Protein AF-A0AAQ4EIN7-F1 (afdb_monomer_lite)

Sequence (139 aa):
MKVLRHRVSSEITMMYRNNDTTRHLARQDVENHCKVQQFIEQDIGVTEGVPNTVQYWQKRKSELFAMIRQLVKPTVFLTLSASEVHWSALLKLLEKLRVKPSELGVDEDEGSWQYAATLVNNDPATCYIHFEHMVRKSI

pLDDT: mean 70.06, std 11.46, range [43.44, 91.62]

Secondary structure (DSSP, 8-state):
-HHHHHHHHHH--EEE---TTTTT--HHHHH-HHHHHHHHHTT-EEESSSTTSHHHHHHHHHHHHHHHHHHS-----------GGG-HHHHHHHHHHHS-TT-----SSSSHHHHHHHHHHH-HHHHHHHHHHHHHH--

Organism: Amblyomma americanum (NCBI:txid6943)

InterPro domains:
  IPR025476 Helitron helicase-like domain [PF14214] (28-136)

Foldseek 3Di:
DVVLVVLCVPPWDKDFDDDPVCVPDDPVLVVDPVNQVVCVVVVGIDTCSHPPDPNVVVVVVVVVVVVVVVVPDPPPPDPPPPCQLVCPVLQVVLCPVVDPPPPPDDDDDDPSNVVSVVSCVVCVPSVVVVVVVVVVVVD

Structure (mmCIF, N/CA/C/O backbone):
data_AF-A0AAQ4EIN7-F1
#
_entry.id   AF-A0AAQ4EIN7-F1
#
loop_
_atom_site.group_PDB
_atom_site.id
_atom_site.type_symbol
_atom_site.label_atom_id
_atom_site.label_alt_id
_atom_site.label_comp_id
_atom_site.label_asym_id
_atom_site.label_entity_id
_atom_site.label_seq_id
_atom_site.pdbx_PDB_ins_code
_atom_site.Cartn_x
_atom_site.Cartn_y
_atom_site.Cartn_z
_atom_site.occupancy
_atom_site.B_iso_or_equiv
_atom_site.auth_seq_id
_atom_site.auth_comp_id
_atom_site.auth_asym_id
_atom_site.auth_atom_id
_atom_site.pdbx_PDB_model_num
ATOM 1 N N . MET A 1 1 ? 17.562 -22.487 -15.509 1.00 55.28 1 MET A N 1
ATOM 2 C CA . MET A 1 1 ? 17.800 -21.273 -16.333 1.00 55.28 1 MET A CA 1
ATOM 3 C C . MET A 1 1 ? 17.139 -21.260 -17.722 1.00 55.28 1 MET A C 1
ATOM 5 O O . MET A 1 1 ? 17.137 -20.203 -18.338 1.00 55.28 1 MET A O 1
ATOM 9 N N . LYS A 1 2 ? 16.558 -22.358 -18.244 1.00 59.62 2 LYS A N 1
ATOM 10 C CA . LYS A 1 2 ? 15.920 -22.348 -19.583 1.00 59.62 2 LYS A CA 1
ATOM 11 C C . LYS A 1 2 ? 14.708 -21.404 -19.671 1.00 59.62 2 LYS A C 1
ATOM 13 O O . LYS A 1 2 ? 14.590 -20.661 -20.634 1.00 59.62 2 LYS A O 1
ATOM 18 N N . VAL A 1 3 ? 13.885 -21.356 -18.621 1.00 66.12 3 VAL A N 1
ATOM 19 C CA . VAL A 1 3 ? 12.694 -20.483 -18.536 1.00 66.12 3 VAL A CA 1
ATOM 20 C C . VAL A 1 3 ? 13.057 -18.994 -18.566 1.00 66.12 3 VAL A C 1
ATOM 22 O O . VAL A 1 3 ? 12.400 -18.208 -19.236 1.00 66.12 3 VAL A O 1
ATOM 25 N N . LEU A 1 4 ? 14.134 -18.611 -17.874 1.00 64.81 4 LEU A N 1
ATOM 26 C CA . LEU A 1 4 ? 14.585 -17.220 -17.797 1.00 64.81 4 LEU A CA 1
ATOM 27 C C . LEU A 1 4 ? 15.143 -16.749 -19.142 1.00 64.81 4 LEU A C 1
ATOM 29 O O . LEU A 1 4 ? 14.782 -15.677 -19.605 1.00 64.81 4 LEU A O 1
ATOM 33 N N . ARG A 1 5 ? 15.933 -17.594 -19.818 1.00 65.94 5 ARG A N 1
ATOM 34 C CA . ARG A 1 5 ? 16.390 -17.321 -21.189 1.00 65.94 5 ARG A CA 1
ATOM 35 C C . ARG A 1 5 ? 15.230 -17.173 -22.163 1.00 65.94 5 ARG A C 1
ATOM 37 O O . ARG A 1 5 ? 15.277 -16.279 -22.994 1.00 65.94 5 ARG A O 1
ATOM 44 N N . HIS A 1 6 ? 14.206 -18.019 -22.049 1.00 69.38 6 HIS A N 1
ATOM 45 C CA . HIS A 1 6 ? 13.070 -17.954 -22.959 1.00 69.38 6 HIS A CA 1
ATOM 46 C C . HIS A 1 6 ? 12.274 -16.656 -22.776 1.00 69.38 6 HIS A C 1
ATOM 48 O O . HIS A 1 6 ? 12.050 -15.960 -23.758 1.00 69.38 6 HIS A O 1
ATOM 54 N N . ARG A 1 7 ? 11.984 -16.264 -21.524 1.00 62.97 7 ARG A N 1
ATOM 55 C CA . ARG A 1 7 ? 11.337 -14.978 -21.199 1.00 62.97 7 ARG A CA 1
ATOM 56 C C . ARG A 1 7 ? 12.137 -13.772 -21.667 1.00 62.97 7 ARG A C 1
ATOM 58 O O . ARG A 1 7 ? 11.580 -12.853 -22.248 1.00 62.97 7 ARG A O 1
ATOM 65 N N . VAL A 1 8 ? 13.447 -13.793 -21.441 1.00 67.69 8 VAL A N 1
ATOM 66 C CA . VAL A 1 8 ? 14.343 -12.742 -21.926 1.00 67.69 8 VAL A CA 1
ATOM 67 C C . VAL A 1 8 ? 14.298 -12.707 -23.461 1.00 67.69 8 VAL A C 1
ATOM 69 O O . VAL A 1 8 ? 14.085 -11.656 -24.037 1.00 67.69 8 VAL A O 1
ATOM 72 N N . SER A 1 9 ? 14.370 -13.840 -24.160 1.00 67.69 9 SER A N 1
ATOM 73 C CA . SER A 1 9 ? 14.310 -13.830 -25.630 1.00 67.69 9 SER A CA 1
ATOM 74 C C . SER A 1 9 ? 12.964 -13.393 -26.224 1.00 67.69 9 SER A C 1
ATOM 76 O O . SER A 1 9 ? 12.955 -12.865 -27.329 1.00 67.69 9 SER A O 1
ATOM 78 N N . SER A 1 10 ? 11.841 -13.625 -25.534 1.00 61.69 10 SER A N 1
ATOM 79 C CA . SER A 1 10 ? 10.498 -13.381 -26.076 1.00 61.69 10 SER A CA 1
ATOM 80 C C . SER A 1 10 ? 9.875 -12.051 -25.645 1.00 61.69 10 SER A C 1
ATOM 82 O O . SER A 1 10 ? 9.015 -11.542 -26.353 1.00 61.69 10 SER A O 1
ATOM 84 N N . GLU A 1 11 ? 10.271 -11.500 -24.492 1.00 62.81 11 GLU A N 1
ATOM 85 C CA . GLU A 1 11 ? 9.575 -10.375 -23.844 1.00 62.81 11 GLU A CA 1
ATOM 86 C C . GLU A 1 11 ? 10.509 -9.230 -23.408 1.00 62.81 11 GLU A C 1
ATOM 88 O O . GLU A 1 11 ? 10.119 -8.404 -22.578 1.00 62.81 11 GLU A O 1
ATOM 93 N N . ILE A 1 12 ? 11.740 -9.126 -23.938 1.00 68.31 12 ILE A N 1
ATOM 94 C CA . ILE A 1 12 ? 12.534 -7.906 -23.710 1.00 68.31 12 ILE A CA 1
ATOM 95 C C . ILE A 1 12 ? 11.807 -6.729 -24.361 1.00 68.31 12 ILE A C 1
ATOM 97 O O . ILE A 1 12 ? 11.877 -6.501 -25.566 1.00 68.31 12 ILE A O 1
ATOM 101 N N . THR A 1 13 ? 11.149 -5.946 -23.517 1.00 66.56 13 THR A N 1
ATOM 102 C CA . THR A 1 13 ? 10.751 -4.581 -23.828 1.00 66.56 13 THR A CA 1
ATOM 103 C C . THR A 1 13 ? 11.808 -3.659 -23.237 1.00 66.56 13 THR A C 1
ATOM 105 O O . THR A 1 13 ? 12.067 -3.681 -22.028 1.00 66.56 13 THR A O 1
ATOM 108 N N . MET A 1 14 ? 12.463 -2.888 -24.103 1.00 71.00 14 MET A N 1
ATOM 109 C CA . MET A 1 14 ? 13.376 -1.830 -23.686 1.00 71.00 14 MET A CA 1
ATOM 110 C C . MET A 1 14 ? 12.567 -0.578 -23.387 1.00 71.00 14 MET A C 1
ATOM 112 O O . MET A 1 14 ? 11.823 -0.086 -24.234 1.00 71.00 14 MET A O 1
ATOM 116 N N . MET A 1 15 ? 12.712 -0.083 -22.165 1.00 71.62 15 MET A N 1
ATOM 117 C CA . MET A 1 15 ? 12.082 1.147 -21.719 1.00 71.62 15 MET A CA 1
ATOM 118 C C . MET A 1 15 ? 13.163 2.187 -21.473 1.00 71.62 15 MET A C 1
ATOM 120 O O . MET A 1 15 ? 14.225 1.880 -20.929 1.00 71.62 15 MET A O 1
ATOM 124 N N . TYR A 1 16 ? 12.871 3.424 -21.852 1.00 74.94 16 TYR A N 1
ATOM 125 C CA . TYR A 1 16 ? 13.754 4.555 -21.616 1.00 74.94 16 TYR A CA 1
ATOM 126 C C . TYR A 1 16 ? 13.126 5.474 -20.580 1.00 74.94 16 TYR A C 1
ATOM 128 O O . TYR A 1 16 ? 11.936 5.794 -20.656 1.00 74.94 16 TYR A O 1
ATOM 136 N N . ARG A 1 17 ? 13.918 5.906 -19.598 1.00 71.06 17 ARG A N 1
ATOM 137 C CA . ARG A 1 17 ? 13.460 6.905 -18.629 1.00 71.06 17 ARG A CA 1
ATOM 138 C C . ARG A 1 17 ? 13.193 8.219 -19.362 1.00 71.06 17 ARG A C 1
ATOM 140 O O . ARG A 1 17 ? 14.028 8.650 -20.151 1.00 71.06 17 ARG A O 1
ATOM 147 N N . ASN A 1 18 ? 12.044 8.845 -19.108 1.00 72.75 18 ASN A N 1
ATOM 148 C CA . ASN A 1 18 ? 11.701 10.135 -19.704 1.00 72.75 18 ASN A CA 1
ATOM 149 C C . ASN A 1 18 ? 12.536 11.248 -19.051 1.00 72.75 18 ASN A C 1
ATOM 151 O O . ASN A 1 18 ? 12.250 11.657 -17.927 1.00 72.75 18 ASN A O 1
ATOM 155 N N . ASN A 1 19 ? 13.572 11.680 -19.761 1.00 76.50 19 ASN A N 1
ATOM 156 C CA . ASN A 1 19 ? 14.493 12.755 -19.417 1.00 76.50 19 ASN A CA 1
ATOM 157 C C . ASN A 1 19 ? 14.583 13.705 -20.624 1.00 76.50 1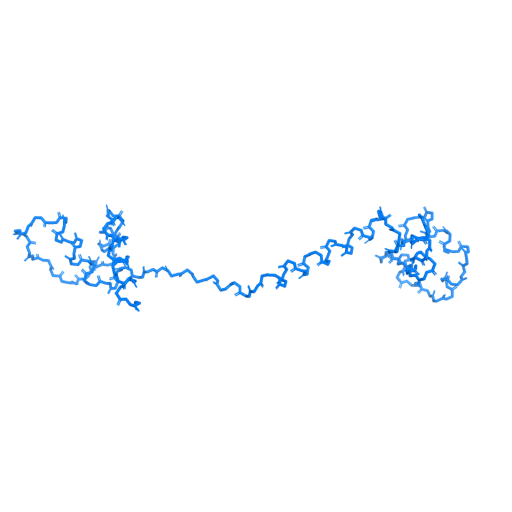9 ASN A C 1
ATOM 159 O O . ASN A 1 19 ? 14.196 13.338 -21.736 1.00 76.50 19 ASN A O 1
ATOM 163 N N . ASP A 1 20 ? 15.158 14.896 -20.449 1.00 72.38 20 ASP A N 1
ATOM 164 C CA . ASP A 1 20 ? 15.301 15.863 -21.550 1.00 72.38 20 ASP A CA 1
ATOM 165 C C . ASP A 1 20 ? 16.047 15.277 -22.767 1.00 72.38 20 ASP A C 1
ATOM 167 O O . ASP A 1 20 ? 15.690 15.557 -23.910 1.00 72.38 20 ASP A O 1
ATOM 171 N N . THR A 1 21 ? 17.001 14.368 -22.537 1.00 69.69 21 THR A N 1
ATOM 172 C CA . THR A 1 21 ? 17.762 13.658 -23.581 1.00 69.69 21 THR A CA 1
ATOM 173 C C . THR A 1 21 ? 16.924 12.655 -24.382 1.00 69.69 21 THR A C 1
ATOM 175 O O . THR A 1 21 ? 17.149 12.462 -25.573 1.00 69.69 21 THR A O 1
ATOM 178 N N . THR A 1 22 ? 15.961 11.991 -23.745 1.00 67.88 22 THR A N 1
ATOM 179 C CA . THR A 1 22 ? 15.134 10.926 -24.346 1.00 67.88 22 THR A CA 1
ATOM 180 C C . THR A 1 22 ? 13.788 11.432 -24.854 1.00 67.88 22 THR A C 1
ATOM 182 O O . THR A 1 22 ? 13.060 10.690 -25.509 1.00 67.88 22 THR A O 1
ATOM 185 N N . ARG A 1 23 ? 13.457 12.705 -24.614 1.00 71.25 23 ARG A N 1
ATOM 186 C CA . ARG A 1 23 ? 12.195 13.323 -25.041 1.00 71.25 23 ARG A CA 1
ATOM 187 C C . ARG A 1 23 ? 12.040 13.406 -26.563 1.00 71.25 23 ARG A C 1
ATOM 189 O O . ARG A 1 23 ? 10.919 13.380 -27.061 1.00 71.25 23 ARG A O 1
ATOM 196 N N . HIS A 1 24 ? 13.156 13.475 -27.290 1.00 75.81 24 HIS A N 1
ATOM 197 C CA . HIS A 1 24 ? 13.207 13.536 -28.756 1.00 75.81 24 HIS A CA 1
ATOM 198 C C . HIS A 1 24 ? 13.675 12.226 -29.404 1.00 75.81 24 HIS A C 1
ATOM 200 O O . HIS A 1 24 ? 14.104 12.238 -30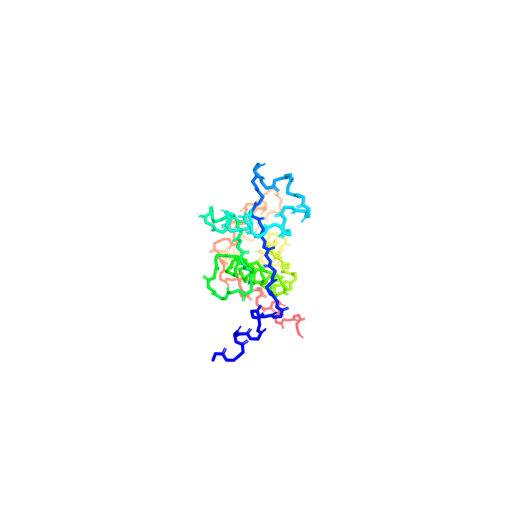.554 1.00 75.81 24 HIS A O 1
ATOM 206 N N . LEU A 1 25 ? 13.618 11.104 -28.678 1.00 75.88 25 LEU A N 1
ATOM 207 C CA . LEU A 1 25 ? 14.080 9.815 -29.187 1.00 75.88 25 LEU A CA 1
ATOM 208 C C . LEU A 1 25 ? 13.258 9.401 -30.421 1.00 75.88 25 LEU A C 1
ATOM 210 O O . LEU A 1 25 ? 12.059 9.132 -30.316 1.00 75.88 25 LEU A O 1
ATOM 214 N N . ALA A 1 26 ? 13.895 9.344 -31.591 1.00 78.19 26 ALA A N 1
ATOM 215 C CA . ALA A 1 26 ? 13.261 8.871 -32.814 1.00 78.19 26 ALA A CA 1
ATOM 216 C C . ALA A 1 26 ? 13.439 7.354 -32.962 1.00 78.19 26 ALA A C 1
ATOM 218 O O . ALA A 1 26 ? 14.385 6.762 -32.446 1.00 78.19 26 ALA A O 1
ATOM 219 N N . ARG A 1 27 ? 12.567 6.703 -33.742 1.00 77.62 27 ARG A N 1
ATOM 220 C CA . ARG A 1 27 ? 12.684 5.261 -34.037 1.00 77.62 27 ARG A CA 1
ATOM 221 C C . ARG A 1 27 ? 14.060 4.888 -34.605 1.00 77.62 27 ARG A C 1
ATOM 223 O O . ARG A 1 27 ? 14.626 3.870 -34.222 1.00 77.62 27 ARG A O 1
ATOM 230 N N . GLN A 1 28 ? 14.611 5.748 -35.459 1.00 78.69 28 GLN A N 1
ATOM 231 C CA . GLN A 1 28 ? 15.940 5.572 -36.049 1.00 78.69 28 GLN A CA 1
ATOM 232 C C . GLN A 1 28 ? 17.048 5.519 -34.985 1.00 78.69 28 GLN A C 1
ATOM 234 O O . GLN A 1 28 ? 18.047 4.833 -35.169 1.00 78.69 28 GLN A O 1
ATOM 239 N N . ASP A 1 29 ? 16.878 6.193 -33.847 1.00 77.56 29 ASP A N 1
ATOM 240 C CA . ASP A 1 29 ? 17.865 6.188 -32.763 1.00 77.56 29 ASP A CA 1
ATOM 241 C C . ASP A 1 29 ? 17.872 4.878 -31.974 1.00 77.56 29 ASP A C 1
ATOM 243 O O . ASP A 1 29 ? 18.910 4.497 -31.440 1.00 77.56 29 ASP A O 1
ATOM 247 N N . VAL A 1 30 ? 16.736 4.178 -31.939 1.00 75.25 30 VAL A N 1
ATOM 248 C CA . VAL A 1 30 ? 16.586 2.867 -31.290 1.00 75.25 30 VAL A CA 1
ATOM 249 C C . VAL A 1 30 ? 17.134 1.744 -32.173 1.00 75.25 30 VAL A C 1
ATOM 251 O O . VAL A 1 30 ? 17.688 0.775 -31.665 1.00 75.25 30 VAL A O 1
ATOM 254 N N . GLU A 1 31 ? 17.027 1.883 -33.495 1.00 80.69 31 GLU A N 1
ATOM 255 C CA . GLU A 1 31 ? 17.608 0.934 -34.459 1.00 80.69 31 GLU A CA 1
ATOM 256 C C . GLU A 1 31 ? 19.151 1.026 -34.495 1.00 80.69 31 GLU A C 1
ATOM 258 O O . GLU A 1 31 ? 19.840 0.064 -34.835 1.00 80.69 31 GLU A O 1
ATOM 263 N N . ASN A 1 32 ? 19.716 2.160 -34.070 1.00 83.56 32 ASN A N 1
ATOM 264 C CA . ASN A 1 32 ? 21.158 2.371 -33.989 1.00 83.56 32 ASN A CA 1
ATOM 265 C C . ASN A 1 32 ? 21.777 1.712 -32.743 1.00 83.56 32 ASN A C 1
ATOM 267 O O . ASN A 1 32 ? 21.763 2.273 -31.645 1.00 83.56 32 ASN A O 1
ATOM 271 N N . HIS A 1 33 ? 22.443 0.569 -32.935 1.00 78.38 33 HIS A N 1
ATOM 272 C CA . HIS A 1 33 ? 23.119 -0.187 -31.868 1.00 78.38 33 HIS A CA 1
ATOM 273 C C . HIS A 1 33 ? 24.086 0.642 -31.002 1.00 78.38 33 HIS A C 1
ATOM 275 O O . HIS A 1 33 ? 24.141 0.452 -29.790 1.00 78.38 33 HIS A O 1
ATOM 281 N N . CYS A 1 34 ? 24.820 1.587 -31.598 1.00 79.62 34 CYS A N 1
ATOM 282 C CA . CYS A 1 34 ? 25.781 2.427 -30.873 1.00 79.62 34 CYS A CA 1
ATOM 283 C C . CYS A 1 34 ? 25.094 3.360 -29.856 1.00 79.62 34 CYS A C 1
ATOM 285 O O . CYS A 1 34 ? 25.523 3.464 -28.708 1.00 79.62 34 CYS A O 1
ATOM 287 N N . LYS A 1 35 ? 23.971 3.982 -30.241 1.00 75.00 35 LYS A N 1
ATOM 288 C CA . LYS A 1 35 ? 23.202 4.865 -29.347 1.00 75.00 35 LYS A CA 1
ATOM 289 C C . LYS A 1 35 ? 22.533 4.078 -28.228 1.00 75.00 35 LYS A C 1
ATOM 291 O O . LYS A 1 35 ? 22.542 4.504 -27.078 1.00 75.00 35 LYS A O 1
ATOM 296 N N . VAL A 1 36 ? 22.003 2.899 -28.550 1.00 77.38 36 VAL A N 1
ATOM 297 C CA . VAL A 1 36 ? 21.433 1.986 -27.554 1.00 77.38 36 VAL A CA 1
ATOM 298 C C . VAL A 1 36 ? 22.460 1.619 -26.486 1.00 77.38 36 VAL A C 1
ATOM 300 O O . VAL A 1 36 ? 22.140 1.655 -25.301 1.00 77.38 36 VAL A O 1
ATOM 303 N N . GLN A 1 37 ? 23.694 1.317 -26.889 1.00 77.31 37 GLN A N 1
ATOM 304 C CA . GLN A 1 37 ? 24.758 0.968 -25.955 1.00 77.31 37 GLN A CA 1
ATOM 305 C C . GLN A 1 37 ? 25.121 2.135 -25.031 1.00 77.31 37 GLN A C 1
ATOM 307 O O . GLN A 1 37 ? 25.202 1.950 -23.819 1.00 77.31 37 GLN A O 1
ATOM 312 N N . GLN A 1 38 ? 25.200 3.351 -25.573 1.00 78.94 38 GLN A N 1
ATOM 313 C CA . GLN A 1 38 ? 25.394 4.562 -24.777 1.00 78.94 38 GLN A CA 1
ATOM 314 C C . GLN A 1 38 ? 24.261 4.777 -23.756 1.00 78.94 38 GLN A C 1
ATOM 316 O O . GLN A 1 38 ? 24.516 5.164 -22.618 1.00 78.94 38 GLN A O 1
ATOM 321 N N . PHE A 1 39 ? 23.006 4.493 -24.118 1.00 76.00 39 PHE A N 1
ATOM 322 C CA . PHE A 1 39 ? 21.883 4.594 -23.179 1.00 76.00 39 PHE A CA 1
ATOM 323 C C . PHE A 1 39 ? 21.920 3.541 -22.073 1.00 76.00 39 PHE A C 1
ATOM 325 O O . PHE A 1 39 ? 21.446 3.814 -20.971 1.00 76.00 39 PHE A O 1
ATOM 332 N N . ILE A 1 40 ? 22.461 2.355 -22.351 1.00 75.81 40 ILE A N 1
ATOM 333 C CA . ILE A 1 40 ? 22.672 1.315 -21.339 1.00 75.81 40 ILE A CA 1
ATOM 334 C C . ILE A 1 40 ? 23.788 1.747 -20.378 1.00 75.81 40 ILE A C 1
ATOM 336 O O . ILE A 1 40 ? 23.622 1.638 -19.168 1.00 75.81 40 ILE A O 1
ATOM 340 N N . GLU A 1 41 ? 24.890 2.297 -20.897 1.00 76.75 41 GLU A N 1
ATOM 341 C CA . GLU A 1 41 ? 26.009 2.810 -20.089 1.00 76.75 41 GLU A CA 1
ATOM 342 C C . GLU A 1 41 ? 25.608 3.995 -19.200 1.00 76.75 41 GLU A C 1
ATOM 344 O O . GLU A 1 41 ? 26.100 4.132 -18.083 1.00 76.75 41 GLU A O 1
ATOM 349 N N . GLN A 1 42 ? 24.683 4.832 -19.673 1.00 74.50 42 GLN A N 1
ATOM 350 C CA . GLN A 1 42 ? 24.140 5.964 -18.920 1.00 74.50 42 GLN A CA 1
ATOM 351 C C . GLN A 1 42 ? 22.979 5.582 -17.975 1.00 74.50 42 GLN A C 1
ATOM 353 O O . GLN A 1 42 ? 22.397 6.472 -17.356 1.00 74.50 42 GLN A O 1
ATOM 358 N N . ASP A 1 43 ? 22.623 4.293 -17.867 1.00 66.88 43 ASP A N 1
ATOM 359 C CA . ASP A 1 43 ? 21.489 3.771 -17.073 1.00 66.88 43 ASP A CA 1
ATOM 360 C C . ASP A 1 43 ? 20.116 4.366 -17.468 1.00 66.88 43 ASP A C 1
ATOM 362 O O . ASP A 1 43 ? 19.170 4.462 -16.683 1.00 66.88 43 ASP A O 1
ATOM 366 N N . ILE A 1 44 ? 19.991 4.801 -18.724 1.00 68.94 44 ILE A N 1
ATOM 367 C CA . ILE A 1 44 ? 18.767 5.404 -19.268 1.00 68.94 44 ILE A CA 1
ATOM 368 C C . ILE A 1 44 ? 17.882 4.334 -19.917 1.00 68.94 44 ILE A C 1
ATOM 370 O O . ILE A 1 44 ? 16.653 4.449 -19.880 1.00 68.94 44 ILE A O 1
ATOM 374 N N . GLY A 1 45 ? 18.495 3.302 -20.505 1.00 64.69 45 GLY A N 1
ATOM 375 C CA . GLY A 1 45 ? 17.814 2.156 -21.103 1.00 64.69 45 GLY A CA 1
ATOM 376 C C . GLY A 1 45 ? 17.738 0.991 -20.124 1.00 64.69 45 GLY A C 1
ATOM 377 O O . GLY A 1 45 ? 18.749 0.351 -19.847 1.00 64.69 45 GLY A O 1
ATOM 378 N N . VAL A 1 46 ? 16.541 0.682 -19.624 1.00 65.50 46 VAL A N 1
ATOM 379 C CA . VAL A 1 46 ? 16.344 -0.399 -18.650 1.00 65.50 46 VAL A CA 1
ATOM 380 C C . VAL A 1 46 ? 15.362 -1.432 -19.190 1.00 65.50 46 VAL A C 1
ATOM 382 O O . VAL A 1 46 ? 14.340 -1.111 -19.797 1.00 65.50 46 VAL A O 1
ATOM 385 N N . THR A 1 47 ? 15.688 -2.705 -18.974 1.00 66.25 47 THR A N 1
ATOM 386 C CA . THR A 1 47 ? 14.886 -3.840 -19.435 1.00 66.25 47 THR A CA 1
ATOM 387 C C . THR A 1 47 ? 13.880 -4.260 -18.365 1.00 66.25 47 THR A C 1
ATOM 389 O O . THR A 1 47 ? 14.225 -4.509 -17.207 1.00 66.25 47 THR A O 1
ATOM 392 N N . GLU A 1 48 ? 12.609 -4.352 -18.753 1.00 62.44 48 GLU A N 1
ATOM 393 C CA . GLU A 1 48 ? 11.526 -4.760 -17.847 1.00 62.44 48 GLU A CA 1
ATOM 394 C C . GLU A 1 48 ? 11.478 -6.292 -17.650 1.00 62.44 48 GLU A C 1
ATOM 396 O O . GLU A 1 48 ? 11.044 -6.785 -16.609 1.00 62.44 48 GLU A O 1
ATOM 401 N N . GLY A 1 49 ? 11.967 -7.056 -18.635 1.00 64.50 49 GLY A N 1
ATOM 402 C CA . GLY A 1 49 ? 11.904 -8.524 -18.659 1.00 64.50 49 GLY A CA 1
ATOM 403 C C . GLY A 1 49 ? 12.980 -9.248 -17.839 1.00 64.50 49 GLY A C 1
ATOM 404 O O . GLY A 1 49 ? 12.907 -10.468 -17.671 1.00 64.50 49 GLY A O 1
ATOM 405 N N . VAL A 1 50 ? 13.983 -8.530 -17.321 1.00 75.06 50 VAL A N 1
ATOM 406 C CA . VAL A 1 50 ? 15.049 -9.123 -16.501 1.00 75.06 50 VAL A CA 1
ATOM 407 C C . VAL A 1 50 ? 14.655 -9.035 -15.022 1.00 75.06 50 VAL A C 1
ATOM 409 O O . VAL A 1 50 ? 14.422 -7.938 -14.513 1.00 75.06 50 VAL A O 1
ATOM 412 N N . PRO A 1 51 ? 14.567 -10.165 -14.297 1.00 71.88 51 PRO A N 1
ATOM 413 C CA . PRO A 1 51 ? 14.226 -10.134 -12.883 1.00 71.88 51 PRO A CA 1
ATOM 414 C C . PRO A 1 51 ? 15.301 -9.401 -12.079 1.00 71.88 51 PRO A C 1
ATOM 416 O O . PRO A 1 51 ? 16.488 -9.481 -12.385 1.00 71.88 51 PRO A O 1
ATOM 419 N N . ASN A 1 52 ? 14.865 -8.735 -11.010 1.00 77.44 52 ASN A N 1
ATOM 420 C CA . ASN A 1 52 ? 15.699 -7.944 -10.104 1.00 77.44 52 ASN A CA 1
ATOM 421 C C . ASN A 1 52 ? 16.238 -6.609 -10.662 1.00 77.44 52 ASN A C 1
ATOM 423 O O . ASN A 1 52 ? 17.052 -5.967 -10.003 1.00 77.44 52 ASN A O 1
ATOM 427 N N . THR A 1 53 ? 15.770 -6.146 -11.825 1.00 78.06 53 THR A N 1
ATOM 428 C CA . THR A 1 53 ? 16.001 -4.755 -12.250 1.00 78.06 53 THR A CA 1
ATOM 429 C C . THR A 1 53 ? 15.093 -3.788 -11.484 1.00 78.06 53 THR A C 1
ATOM 431 O O . THR A 1 53 ? 14.043 -4.165 -10.957 1.00 78.06 53 THR A O 1
ATOM 434 N N . VAL A 1 54 ? 15.466 -2.506 -11.437 1.00 78.56 54 VAL A N 1
ATOM 435 C CA . VAL A 1 54 ? 14.650 -1.463 -10.787 1.00 78.56 54 VAL A CA 1
ATOM 436 C C . VAL A 1 54 ? 13.258 -1.370 -11.425 1.00 78.56 54 VAL A C 1
ATOM 438 O O . VAL A 1 54 ? 12.262 -1.263 -10.711 1.00 78.56 54 VAL A O 1
ATOM 441 N N . GLN A 1 55 ? 13.167 -1.482 -12.755 1.00 76.31 55 GLN A N 1
ATOM 442 C CA . GLN A 1 55 ? 11.890 -1.436 -13.480 1.00 76.31 55 GLN A CA 1
ATOM 443 C C . GLN A 1 55 ? 11.015 -2.657 -13.193 1.00 76.31 55 GLN A C 1
ATOM 445 O O . GLN A 1 55 ? 9.815 -2.507 -12.963 1.00 76.31 55 GLN A O 1
ATOM 450 N N . TYR A 1 56 ? 11.619 -3.849 -13.110 1.00 81.31 56 TYR A N 1
ATOM 451 C CA . TYR A 1 56 ? 10.912 -5.062 -12.704 1.00 81.31 56 TYR A CA 1
ATOM 452 C C . TYR A 1 56 ? 10.222 -4.872 -11.342 1.00 81.31 56 TYR A C 1
ATOM 454 O O . TYR A 1 56 ? 9.036 -5.176 -11.189 1.00 81.31 56 TYR A O 1
ATOM 462 N N . TRP A 1 57 ? 10.925 -4.298 -10.359 1.00 84.56 57 TRP A N 1
ATOM 463 C CA . TRP A 1 57 ? 10.359 -4.033 -9.034 1.00 84.56 57 TRP A CA 1
ATOM 464 C C . TRP A 1 57 ? 9.301 -2.923 -9.026 1.00 84.56 57 TRP A C 1
ATOM 466 O O . TRP A 1 57 ? 8.294 -3.057 -8.329 1.00 84.56 57 TRP A O 1
ATOM 476 N N . GLN A 1 58 ? 9.476 -1.857 -9.815 1.00 84.81 58 GLN A N 1
ATOM 477 C CA . GLN A 1 58 ? 8.470 -0.795 -9.959 1.00 84.81 58 GLN A CA 1
ATOM 478 C C . GLN A 1 58 ? 7.158 -1.329 -10.546 1.00 84.81 58 GLN A C 1
ATOM 480 O O . GLN A 1 58 ? 6.085 -1.058 -9.997 1.00 84.81 58 GLN A O 1
ATOM 485 N N . LYS A 1 59 ? 7.236 -2.152 -11.601 1.00 83.88 59 LYS A N 1
ATOM 486 C CA . LYS A 1 59 ? 6.065 -2.806 -12.198 1.00 83.88 59 LYS A CA 1
ATOM 487 C C . LYS A 1 59 ? 5.348 -3.689 -11.178 1.00 83.88 59 LYS A C 1
ATOM 489 O O . LYS A 1 59 ? 4.157 -3.506 -10.938 1.00 83.88 59 LYS A O 1
ATOM 494 N N . ARG A 1 60 ? 6.085 -4.581 -10.501 1.00 87.62 60 ARG A N 1
ATOM 495 C CA . ARG A 1 60 ? 5.521 -5.480 -9.478 1.00 87.62 60 ARG A CA 1
ATOM 496 C C . ARG A 1 60 ? 4.890 -4.734 -8.309 1.00 87.62 60 ARG A C 1
ATOM 498 O O . ARG A 1 60 ? 3.833 -5.140 -7.839 1.00 87.62 60 ARG A O 1
ATOM 505 N N . LYS A 1 61 ? 5.488 -3.626 -7.866 1.00 91.62 61 LYS A N 1
ATOM 506 C CA . LYS A 1 61 ? 4.909 -2.747 -6.841 1.00 91.62 61 LYS A CA 1
ATOM 507 C C . LYS A 1 61 ? 3.580 -2.139 -7.302 1.00 91.62 61 LYS A C 1
ATOM 509 O O . LYS A 1 61 ? 2.620 -2.133 -6.535 1.00 91.62 61 LYS A O 1
ATOM 514 N N . SER A 1 62 ? 3.513 -1.637 -8.535 1.00 87.69 62 SER A N 1
ATOM 515 C CA . SER A 1 62 ? 2.285 -1.061 -9.100 1.00 87.69 62 SER A CA 1
ATOM 516 C C . SER A 1 62 ? 1.174 -2.107 -9.241 1.00 87.69 62 SER A C 1
ATOM 518 O O . SER A 1 62 ? 0.050 -1.874 -8.795 1.00 87.69 62 SER A O 1
ATOM 520 N N . GLU A 1 63 ? 1.505 -3.288 -9.772 1.00 89.56 63 GLU A N 1
ATOM 521 C CA . GLU A 1 63 ? 0.592 -4.432 -9.888 1.00 89.56 63 GLU A CA 1
ATOM 522 C C . GLU A 1 63 ? 0.089 -4.893 -8.516 1.00 89.56 63 GLU A C 1
ATOM 524 O O . GLU A 1 63 ? -1.107 -5.107 -8.340 1.00 89.56 63 GLU A O 1
ATOM 529 N N . LEU A 1 64 ? 0.972 -4.976 -7.515 1.00 90.12 64 LEU A N 1
ATOM 530 C CA . LEU A 1 64 ? 0.593 -5.303 -6.142 1.00 90.12 64 LEU A CA 1
ATOM 531 C C . LEU A 1 64 ? -0.388 -4.275 -5.575 1.00 90.12 64 LEU A C 1
ATOM 533 O O . LEU A 1 64 ? -1.405 -4.658 -5.004 1.00 90.12 64 LEU A O 1
ATOM 537 N N . PHE A 1 65 ? -0.138 -2.978 -5.767 1.00 86.31 65 PHE A N 1
ATOM 538 C CA . PHE A 1 65 ? -1.088 -1.954 -5.344 1.00 86.31 65 PHE A CA 1
ATOM 539 C C . PHE A 1 65 ? -2.409 -2.017 -6.110 1.00 86.31 65 PHE A C 1
ATOM 541 O O . PHE A 1 65 ? -3.452 -1.753 -5.521 1.00 86.31 65 PHE A O 1
ATOM 548 N N . ALA A 1 66 ? -2.401 -2.357 -7.398 1.00 86.69 66 ALA A N 1
ATOM 549 C CA . ALA A 1 66 ? -3.627 -2.569 -8.161 1.00 86.69 66 ALA A CA 1
ATOM 550 C C . ALA A 1 66 ? -4.424 -3.766 -7.618 1.00 86.69 66 ALA A C 1
ATOM 552 O O . ALA A 1 66 ? -5.624 -3.637 -7.396 1.00 86.69 66 ALA A O 1
ATOM 553 N N . MET A 1 67 ? -3.756 -4.880 -7.306 1.00 86.44 67 MET A N 1
ATOM 554 C CA . MET A 1 67 ? -4.384 -6.047 -6.681 1.00 86.44 67 MET A CA 1
ATOM 555 C C . MET A 1 67 ? -4.929 -5.720 -5.289 1.00 86.44 67 MET A C 1
ATOM 557 O O . MET A 1 67 ? -6.069 -6.056 -4.995 1.00 86.44 67 MET A O 1
ATOM 561 N N . ILE A 1 68 ? -4.171 -5.006 -4.448 1.00 82.69 68 ILE A N 1
ATOM 562 C CA . ILE A 1 68 ? -4.637 -4.550 -3.127 1.00 82.69 68 ILE A CA 1
ATOM 563 C C . ILE A 1 68 ? -5.877 -3.660 -3.276 1.00 82.69 68 ILE A C 1
ATOM 565 O O . ILE A 1 68 ? -6.852 -3.854 -2.558 1.00 82.69 68 ILE A O 1
ATOM 569 N N . ARG A 1 69 ? -5.889 -2.732 -4.242 1.00 73.94 69 ARG A N 1
ATOM 570 C CA . ARG A 1 69 ? -7.069 -1.902 -4.539 1.00 73.94 69 ARG A CA 1
ATOM 571 C C . ARG A 1 69 ? -8.272 -2.722 -5.011 1.00 73.94 69 ARG A C 1
ATOM 573 O O . ARG A 1 69 ? -9.391 -2.335 -4.717 1.00 73.94 69 ARG A O 1
ATOM 580 N N . GLN A 1 70 ? -8.055 -3.827 -5.724 1.00 76.69 70 GLN A N 1
ATOM 581 C CA . GLN A 1 70 ? -9.122 -4.731 -6.175 1.00 76.69 70 GLN A CA 1
ATOM 582 C C . GLN A 1 70 ? -9.641 -5.651 -5.056 1.00 76.69 70 GLN A C 1
ATOM 584 O O . GLN A 1 70 ? -10.827 -5.967 -5.021 1.00 76.69 70 GLN A O 1
ATOM 589 N N . LEU A 1 71 ? -8.768 -6.079 -4.137 1.00 66.69 71 LEU A N 1
ATOM 590 C CA . LEU A 1 71 ? -9.109 -6.887 -2.957 1.00 66.69 71 LEU A CA 1
ATOM 591 C C . LEU A 1 71 ? -9.916 -6.091 -1.924 1.00 66.69 71 LEU A C 1
ATOM 593 O O . LEU A 1 71 ? -10.719 -6.663 -1.185 1.00 66.69 71 LEU A O 1
ATOM 597 N N . 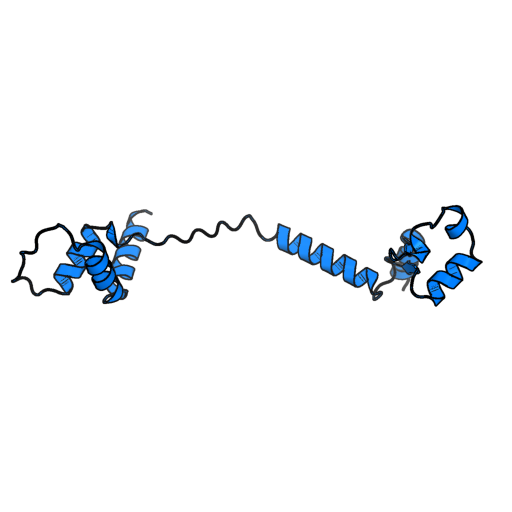VAL A 1 72 ? -9.755 -4.769 -1.907 1.00 51.88 72 VAL A N 1
ATOM 598 C CA . VAL A 1 72 ? -10.659 -3.861 -1.208 1.00 51.88 72 VAL A CA 1
ATOM 599 C C . VAL A 1 72 ? -11.921 -3.706 -2.065 1.00 51.88 72 VAL A C 1
ATOM 601 O O . VAL A 1 72 ? -12.039 -2.793 -2.878 1.00 51.88 72 VAL A O 1
ATOM 604 N N . LYS A 1 73 ? -12.906 -4.601 -1.880 1.00 61.81 73 LYS A N 1
ATOM 605 C CA . LYS A 1 73 ? -14.318 -4.272 -2.180 1.00 61.81 73 LYS A CA 1
ATOM 606 C C . LYS A 1 73 ? -14.614 -2.878 -1.608 1.00 61.81 73 LYS A C 1
ATOM 608 O O . LYS A 1 73 ? -14.034 -2.577 -0.569 1.00 61.81 73 LYS A O 1
ATOM 613 N N . PRO A 1 74 ? -15.477 -2.045 -2.224 1.00 56.00 74 PRO A N 1
ATOM 614 C CA . PRO A 1 74 ? -15.713 -0.677 -1.763 1.00 56.00 74 PRO A CA 1
ATOM 615 C C . PRO A 1 74 ? -16.046 -0.682 -0.269 1.00 56.00 74 PRO A C 1
ATOM 617 O O . PRO A 1 74 ? -17.149 -1.052 0.132 1.00 56.00 74 PRO A O 1
ATOM 620 N N . THR A 1 75 ? -15.064 -0.338 0.564 1.00 58.75 75 THR A N 1
ATOM 621 C CA . THR A 1 75 ? -15.240 -0.288 2.009 1.00 58.75 75 THR A CA 1
ATOM 622 C C . THR A 1 75 ? -16.007 0.985 2.291 1.00 58.75 75 THR A C 1
ATOM 624 O O . THR A 1 75 ? -15.438 2.073 2.355 1.00 58.75 75 THR A O 1
ATOM 627 N N . VAL A 1 76 ? -17.324 0.852 2.408 1.00 55.34 76 VAL A N 1
ATOM 628 C CA . VAL A 1 76 ? -18.163 1.889 2.994 1.00 55.34 76 VAL A CA 1
ATOM 629 C C . VAL A 1 76 ? -17.734 2.003 4.453 1.00 55.34 76 VAL A C 1
ATOM 631 O O . VAL A 1 76 ? -18.054 1.146 5.275 1.00 55.34 76 VAL A O 1
ATOM 634 N N . PHE A 1 77 ? -16.972 3.045 4.776 1.00 49.38 77 PHE A N 1
ATOM 635 C CA . PHE A 1 77 ? -16.770 3.449 6.160 1.00 49.38 77 PHE A CA 1
ATOM 636 C C . PHE A 1 77 ? -18.065 4.096 6.643 1.00 49.38 77 PHE A C 1
ATOM 638 O O . PHE A 1 77 ? -18.273 5.299 6.508 1.00 49.38 77 PHE A O 1
ATOM 645 N N . LEU A 1 78 ? -18.965 3.263 7.159 1.00 43.91 78 LEU A N 1
ATOM 646 C CA . LEU A 1 78 ? -20.144 3.714 7.875 1.00 43.91 78 LEU A CA 1
ATOM 647 C C . LEU A 1 78 ? -19.759 3.892 9.344 1.00 43.91 78 LEU A C 1
ATOM 649 O O . LEU A 1 78 ? -19.784 2.947 10.129 1.00 43.91 78 LEU A O 1
ATOM 653 N N . THR A 1 79 ? -19.393 5.109 9.727 1.00 48.38 79 THR A N 1
ATOM 654 C CA . THR A 1 79 ? -19.408 5.493 11.138 1.00 48.38 79 THR A CA 1
ATOM 655 C C . THR A 1 79 ? -20.861 5.744 11.520 1.00 48.38 79 THR A C 1
ATOM 657 O O . THR A 1 79 ? -21.381 6.841 11.326 1.00 48.38 79 THR A O 1
ATOM 660 N N . LEU A 1 80 ? -21.541 4.716 12.027 1.00 49.59 80 LEU A N 1
ATOM 661 C CA . LEU A 1 80 ? -22.770 4.916 12.784 1.00 49.59 80 LEU A CA 1
ATOM 662 C C . LEU A 1 80 ? -22.36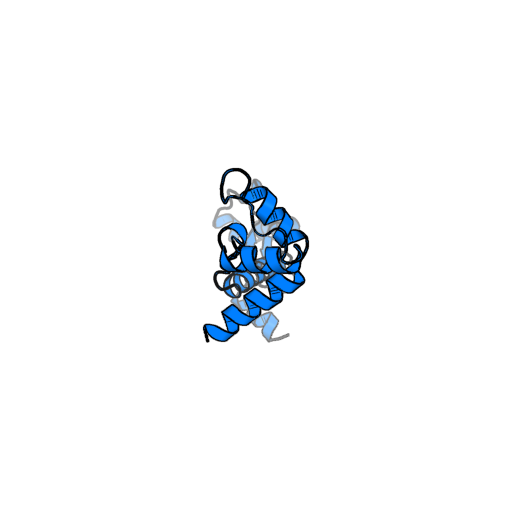4 5.558 14.111 1.00 49.59 80 LEU A C 1
ATOM 664 O O . LEU A 1 80 ? -22.102 4.856 15.084 1.00 49.59 80 LEU A O 1
ATOM 668 N N . SER A 1 81 ? -22.282 6.889 14.161 1.00 55.28 81 SER A N 1
ATOM 669 C CA . SER A 1 81 ? -22.531 7.538 15.439 1.00 55.28 81 SER A CA 1
ATOM 670 C C . SER A 1 81 ? -23.994 7.252 15.733 1.00 55.28 81 SER A C 1
ATOM 672 O O . SER A 1 81 ? -24.901 7.761 15.069 1.00 55.28 81 SER A O 1
ATOM 674 N N . ALA A 1 82 ? -24.236 6.335 16.665 1.00 53.66 82 ALA A N 1
ATOM 675 C CA . ALA A 1 82 ? -25.552 6.239 17.241 1.00 53.66 82 ALA A CA 1
ATOM 676 C C . ALA A 1 82 ? -25.851 7.639 17.761 1.00 53.66 82 ALA A C 1
ATOM 678 O O . ALA A 1 82 ? -25.115 8.190 18.579 1.00 53.66 82 ALA A O 1
ATOM 679 N N . SER A 1 83 ? -26.878 8.271 17.210 1.00 61.44 83 SER A N 1
ATOM 680 C CA . SER A 1 83 ? -27.379 9.494 17.795 1.00 61.44 83 SER A CA 1
ATOM 681 C C . SER A 1 83 ? -28.125 9.086 19.063 1.00 61.44 83 SER A C 1
ATOM 683 O O . SER A 1 83 ? -29.349 9.088 19.106 1.00 61.44 83 SER A O 1
ATOM 685 N N . GLU A 1 84 ? -27.362 8.649 20.069 1.00 56.97 84 GLU A N 1
ATOM 686 C CA . GLU A 1 84 ? -27.815 8.141 21.370 1.00 56.97 84 GLU A CA 1
ATOM 687 C C . GLU A 1 84 ? -28.714 9.162 22.066 1.00 56.97 84 GLU A C 1
ATOM 689 O O . GLU A 1 84 ? -29.584 8.810 22.855 1.00 56.97 84 GLU A O 1
ATOM 694 N N . VAL A 1 85 ? -28.569 10.432 21.688 1.00 58.56 85 VAL A N 1
ATOM 695 C CA . VAL A 1 85 ? -29.378 11.546 22.166 1.00 58.56 85 VAL A CA 1
ATOM 696 C C . VAL A 1 85 ? -30.819 11.533 21.630 1.00 58.56 85 VAL A C 1
ATOM 698 O O . VAL A 1 85 ? -31.708 12.073 22.277 1.00 58.56 85 VAL A O 1
ATOM 701 N N . HIS A 1 86 ? -31.103 10.883 20.497 1.00 60.88 86 HIS A N 1
ATOM 702 C CA . HIS A 1 86 ? -32.480 10.749 19.994 1.00 60.88 86 HIS A CA 1
ATOM 703 C C . HIS A 1 86 ? -33.236 9.574 20.631 1.00 60.88 86 HIS A C 1
ATOM 705 O O . HIS A 1 86 ? -34.414 9.356 20.342 1.00 60.88 86 HIS A O 1
ATOM 711 N N . TRP A 1 87 ? -32.579 8.766 21.466 1.00 69.69 87 TRP A N 1
ATOM 712 C CA . TRP A 1 87 ? -33.174 7.551 22.011 1.00 69.69 87 TRP A CA 1
ATOM 713 C C . TRP A 1 87 ? -33.785 7.817 23.377 1.00 69.69 87 TRP A C 1
ATOM 715 O O . TRP A 1 87 ? -33.216 7.493 24.416 1.00 69.69 87 TRP A O 1
ATOM 725 N N . SER A 1 88 ? -35.000 8.363 23.364 1.00 71.12 88 SER A N 1
ATOM 726 C CA . SER A 1 88 ? -35.752 8.695 24.579 1.00 71.12 88 SER A CA 1
ATOM 727 C C . SER A 1 88 ? -35.927 7.502 25.531 1.00 71.12 88 SER A C 1
ATOM 729 O O . SER A 1 88 ? -35.919 7.682 26.744 1.00 71.12 88 SER A O 1
ATOM 731 N N . ALA A 1 89 ? -36.022 6.271 25.013 1.00 72.88 89 ALA A N 1
ATOM 732 C CA . ALA A 1 89 ? -36.074 5.056 25.832 1.00 72.88 89 ALA A CA 1
ATOM 733 C C . ALA A 1 89 ? -34.750 4.763 26.564 1.00 72.88 89 ALA A C 1
ATOM 735 O O . ALA A 1 89 ? -34.777 4.375 27.732 1.00 72.88 89 ALA A O 1
ATOM 736 N N . LEU A 1 90 ? -33.609 4.983 25.899 1.00 76.56 90 LEU A N 1
ATOM 737 C CA . LEU A 1 90 ? -32.280 4.813 26.488 1.00 76.56 90 LEU A CA 1
ATOM 738 C C . LEU A 1 90 ? -32.021 5.894 27.541 1.00 76.56 90 LEU A C 1
ATOM 740 O O . LEU A 1 90 ? -31.598 5.573 28.647 1.00 76.56 90 LEU A O 1
ATOM 744 N N . LEU A 1 91 ? -32.348 7.153 27.235 1.00 75.69 91 LEU A N 1
ATOM 745 C CA . LEU A 1 91 ? -32.189 8.269 28.169 1.00 75.69 91 LEU A CA 1
ATOM 746 C C . LEU A 1 91 ? -33.047 8.081 29.426 1.00 75.69 91 LEU A C 1
ATOM 748 O O . LEU A 1 91 ? -32.520 8.168 30.529 1.00 75.69 91 LEU A O 1
ATOM 752 N N . LYS A 1 92 ? -34.315 7.671 29.282 1.00 76.25 92 LYS A N 1
ATOM 753 C CA . LYS A 1 92 ? -35.190 7.337 30.423 1.00 76.25 92 LYS A CA 1
ATOM 754 C C . LYS A 1 92 ? -34.663 6.167 31.256 1.00 76.25 92 LYS A C 1
ATOM 756 O O . LYS A 1 92 ? -34.886 6.120 32.463 1.00 76.25 92 LYS A O 1
ATOM 761 N N . LEU A 1 93 ? -34.008 5.187 30.632 1.00 78.56 93 LEU A N 1
ATOM 762 C CA . LEU A 1 93 ? -33.404 4.057 31.341 1.00 78.56 93 LEU A CA 1
ATOM 763 C C . LEU A 1 93 ? -32.157 4.497 32.116 1.00 78.56 93 LEU A C 1
ATOM 765 O O . LEU A 1 93 ? -32.029 4.168 33.293 1.00 78.56 93 LEU A O 1
ATOM 769 N N . LEU A 1 94 ? -31.281 5.280 31.490 1.00 77.19 94 LEU A N 1
ATOM 770 C CA . LEU A 1 94 ? -30.081 5.818 32.128 1.00 77.19 94 LEU A CA 1
ATOM 771 C C . LEU A 1 94 ? -30.422 6.800 33.262 1.00 77.19 94 LEU A C 1
ATOM 773 O O . LEU A 1 94 ? -29.793 6.759 34.317 1.00 77.19 94 LEU A O 1
ATOM 777 N N . GLU A 1 95 ? -31.455 7.630 33.098 1.00 75.44 95 GLU A N 1
ATOM 778 C CA . GLU A 1 95 ? -31.966 8.506 34.158 1.00 75.44 95 GLU A CA 1
ATOM 779 C C . GLU A 1 95 ? -32.465 7.702 35.357 1.00 75.44 95 GLU A C 1
ATOM 781 O O . GLU A 1 95 ? -32.091 8.004 36.486 1.00 75.44 95 GLU A O 1
ATOM 786 N N . LYS A 1 96 ? -33.235 6.631 35.132 1.00 74.12 96 LYS A N 1
ATOM 787 C CA . LYS A 1 96 ? -33.715 5.749 36.212 1.00 74.12 96 LYS A CA 1
ATOM 788 C C . LYS A 1 96 ? -32.592 5.034 36.957 1.00 74.12 96 LYS A C 1
ATOM 790 O O . LYS A 1 96 ? -32.744 4.731 38.136 1.00 74.12 96 LYS A O 1
ATOM 795 N N . LEU A 1 97 ? -31.497 4.713 36.273 1.00 73.81 97 LEU A N 1
ATOM 796 C CA . LEU A 1 97 ? -30.343 4.059 36.893 1.00 73.81 97 LEU A CA 1
ATOM 797 C C . LEU A 1 97 ? -29.485 5.043 37.692 1.00 73.81 97 LEU A C 1
ATOM 799 O O . LEU A 1 97 ? -28.868 4.656 38.683 1.00 73.81 97 LEU A O 1
ATOM 803 N N . ARG A 1 98 ? -29.463 6.315 37.285 1.00 69.50 98 ARG A N 1
ATOM 804 C CA . ARG A 1 98 ? -28.657 7.362 37.918 1.00 69.50 98 ARG A CA 1
ATOM 805 C C . ARG A 1 98 ? -29.394 8.097 39.040 1.00 69.50 98 ARG A C 1
ATOM 807 O O . ARG A 1 98 ? -28.772 8.455 40.039 1.00 69.50 98 ARG A O 1
ATOM 814 N N . VAL A 1 99 ? -30.697 8.325 38.887 1.00 59.88 99 VAL A N 1
ATOM 815 C CA . VAL A 1 99 ? -31.546 9.069 39.824 1.00 59.88 99 VAL A CA 1
ATOM 816 C C . VAL A 1 99 ? -32.356 8.066 40.642 1.00 59.88 99 VAL A C 1
ATOM 818 O O . VAL A 1 99 ? -33.141 7.287 40.104 1.00 59.88 99 VAL A O 1
ATOM 821 N N . LYS A 1 100 ? -32.173 8.063 41.970 1.00 55.97 100 LYS A N 1
ATOM 822 C CA . LYS A 1 100 ? -33.062 7.317 42.877 1.00 55.97 100 LYS A CA 1
ATOM 823 C C . LYS A 1 100 ? -34.519 7.729 42.591 1.00 55.97 100 LYS A C 1
ATOM 825 O O . LYS A 1 100 ? -34.758 8.914 42.379 1.00 55.97 100 LYS A O 1
ATOM 830 N N . PRO A 1 101 ? -35.494 6.803 42.625 1.00 48.97 101 PRO A N 1
ATOM 831 C CA . PRO A 1 101 ? -36.844 6.971 42.058 1.00 48.97 101 PRO A CA 1
ATOM 832 C C . PRO A 1 101 ? -37.762 8.016 42.737 1.00 48.97 101 PRO A C 1
ATOM 834 O O . PRO A 1 101 ? -38.977 7.956 42.579 1.00 48.97 101 PRO A O 1
ATOM 837 N N . SER A 1 102 ? -37.218 8.964 43.500 1.00 44.88 102 SER A N 1
ATOM 838 C CA . SER A 1 102 ? -37.946 9.984 44.263 1.00 44.88 102 SER A CA 1
ATOM 839 C C . SER A 1 102 ? -37.900 11.397 43.664 1.00 44.88 102 SER A C 1
ATOM 841 O O . SER A 1 102 ? -38.611 12.261 44.161 1.00 44.88 102 SER A O 1
ATOM 843 N N . GLU A 1 103 ? -37.132 11.645 42.599 1.00 48.38 103 GLU A N 1
ATOM 844 C CA . GLU A 1 103 ? -37.046 12.964 41.933 1.00 48.38 103 GLU A CA 1
ATOM 845 C C . GLU A 1 103 ? -37.470 12.871 40.459 1.00 48.38 103 GLU A C 1
ATOM 847 O O . GLU A 1 103 ? -36.768 13.280 39.538 1.00 48.38 103 GLU A O 1
ATOM 852 N N . LEU A 1 104 ? -38.637 12.260 40.230 1.00 48.62 104 LEU A N 1
ATOM 853 C CA . LEU A 1 104 ? -39.266 12.135 38.915 1.00 48.62 104 LEU A CA 1
ATOM 854 C C . LEU A 1 104 ? -39.965 13.454 38.551 1.00 48.62 104 LEU A C 1
ATOM 856 O O . LEU A 1 104 ? -41.181 13.588 38.657 1.00 48.62 104 LEU A O 1
ATOM 860 N N . GLY A 1 105 ? -39.183 14.457 38.176 1.00 50.22 105 GLY A N 1
ATOM 861 C CA . GLY A 1 105 ? -39.727 15.740 37.755 1.00 50.22 105 GLY A CA 1
ATOM 862 C C . GLY A 1 105 ? -38.647 16.617 37.166 1.00 50.22 105 GLY A C 1
ATOM 863 O O . GLY A 1 105 ? -38.145 17.498 37.853 1.00 50.22 105 GLY A O 1
ATOM 864 N N . VAL A 1 106 ? -38.272 16.369 35.913 1.00 50.34 106 VAL A N 1
ATOM 865 C CA . VAL A 1 106 ? -37.503 17.347 35.146 1.00 50.34 106 VAL A CA 1
ATOM 866 C C . VAL A 1 106 ? -38.099 17.422 33.748 1.00 50.34 106 VAL A C 1
ATOM 868 O O . VAL A 1 106 ? -38.131 16.430 33.021 1.00 50.34 106 VAL A O 1
ATOM 871 N N . ASP A 1 107 ? -38.641 18.602 33.461 1.00 47.62 107 ASP A N 1
ATOM 872 C CA . ASP A 1 107 ? -39.241 19.023 32.203 1.00 47.62 107 ASP A CA 1
ATOM 873 C C . ASP A 1 107 ? -38.294 18.815 31.009 1.00 47.62 107 ASP A C 1
ATOM 875 O O . ASP A 1 107 ? -37.079 18.991 31.108 1.00 47.62 107 ASP A O 1
ATOM 879 N N . GLU A 1 108 ? -38.881 18.425 29.876 1.00 53.66 108 GLU A N 1
ATOM 880 C CA . GLU A 1 108 ? -38.206 17.892 28.684 1.00 53.66 108 GLU A CA 1
ATOM 881 C C . GLU A 1 108 ? -37.469 18.935 27.812 1.00 53.66 108 GLU A C 1
ATOM 883 O O . GLU A 1 108 ? -36.904 18.556 26.788 1.00 53.66 108 GLU A O 1
ATOM 888 N N . ASP A 1 109 ? -37.382 20.216 28.179 1.00 54.03 109 ASP A N 1
ATOM 889 C CA . ASP A 1 109 ? -37.010 21.258 27.212 1.00 54.03 109 ASP A CA 1
ATOM 890 C C . ASP A 1 109 ? -35.795 22.130 27.607 1.00 54.03 109 ASP A C 1
ATOM 892 O O . ASP A 1 109 ? -35.629 22.570 28.738 1.00 54.03 109 ASP A O 1
ATOM 896 N N . GLU A 1 110 ? -34.945 22.388 26.602 1.00 46.34 110 GLU A N 1
ATOM 897 C CA . GLU A 1 110 ? -33.848 23.380 26.501 1.00 46.34 110 GLU A CA 1
ATOM 898 C C . GLU A 1 110 ? -32.395 22.986 26.853 1.00 46.34 110 GLU A C 1
ATOM 900 O O . GLU A 1 110 ? -31.475 23.613 26.328 1.00 46.34 110 GLU A O 1
ATOM 905 N N . GLY A 1 111 ? -32.127 21.903 27.594 1.00 50.75 111 GLY A N 1
ATOM 906 C CA . GLY A 1 111 ? -30.747 21.434 27.887 1.00 50.75 111 GLY A CA 1
ATOM 907 C C . GLY A 1 111 ? -30.369 20.054 27.323 1.00 50.75 111 GLY A C 1
ATOM 908 O O . GLY A 1 111 ? -29.244 19.576 27.521 1.00 50.75 111 GLY A O 1
ATOM 909 N N . SER A 1 112 ? -31.311 19.403 26.631 1.00 60.59 112 SER A N 1
ATOM 910 C CA . SER A 1 112 ? -31.340 17.951 26.393 1.00 60.59 112 SER A CA 1
ATOM 911 C C . SER A 1 112 ? -30.065 17.379 25.773 1.00 60.59 112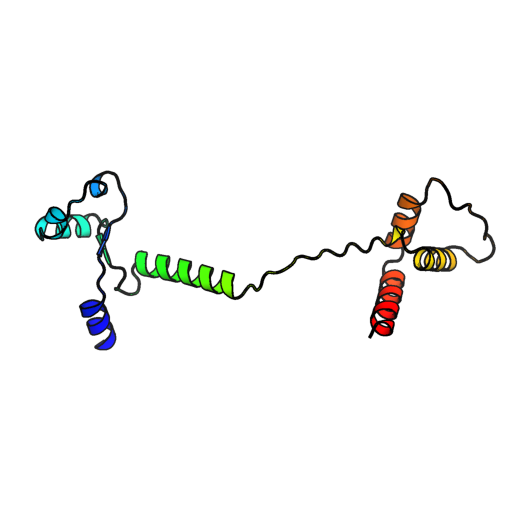 SER A C 1
ATOM 913 O O . SER A 1 112 ? -29.650 16.290 26.150 1.00 60.59 112 SER A O 1
ATOM 915 N N . TRP A 1 113 ? -29.396 18.084 24.853 1.00 62.06 113 TRP A N 1
ATOM 916 C CA . TRP A 1 113 ? -28.261 17.504 24.119 1.00 62.06 113 TRP A CA 1
ATOM 917 C C . TRP A 1 113 ? -27.016 17.290 24.974 1.00 62.06 113 TRP A C 1
ATOM 919 O O . TRP A 1 113 ? -26.413 16.220 24.940 1.00 62.06 113 TRP A O 1
ATOM 929 N N . GLN A 1 114 ? -26.628 18.301 25.749 1.00 66.75 114 GLN A N 1
ATOM 930 C CA . GLN A 1 114 ? -25.439 18.228 26.601 1.00 66.75 114 GLN A CA 1
ATOM 931 C C . GLN A 1 114 ? -25.697 17.328 27.808 1.00 66.75 114 GLN A C 1
ATOM 933 O O . GLN A 1 114 ? -24.819 16.560 28.207 1.00 66.75 114 GLN A O 1
ATOM 938 N N . TYR A 1 115 ? -26.915 17.376 28.350 1.00 72.50 115 TYR A N 1
ATOM 939 C CA . TYR A 1 115 ? -27.334 16.498 29.433 1.00 72.50 115 TYR A CA 1
ATOM 940 C C . TYR A 1 115 ? -27.375 15.028 28.990 1.00 72.50 115 TYR A C 1
ATOM 942 O O . TYR A 1 115 ? -26.754 14.184 29.633 1.00 72.50 115 TYR A O 1
ATOM 950 N N . ALA A 1 116 ? -27.985 14.730 27.839 1.00 69.69 116 ALA A N 1
ATOM 951 C CA . ALA A 1 116 ? -28.004 13.391 27.255 1.00 69.69 116 ALA A CA 1
ATOM 952 C C . ALA A 1 116 ? -26.598 12.882 26.921 1.00 69.69 116 ALA A C 1
ATOM 954 O O . ALA A 1 116 ? -26.256 11.755 27.269 1.00 69.69 116 ALA A O 1
ATOM 955 N N . ALA A 1 117 ? -25.747 13.718 26.316 1.00 70.75 117 ALA A N 1
ATOM 956 C CA . ALA A 1 117 ? -24.360 13.350 26.032 1.00 70.75 117 ALA A CA 1
ATOM 957 C C . ALA A 1 117 ? -23.577 13.053 27.321 1.00 70.75 117 ALA A C 1
ATOM 959 O O . ALA A 1 117 ? -22.790 12.110 27.377 1.00 70.75 117 ALA A O 1
ATOM 960 N N . THR A 1 118 ? -23.820 13.822 28.383 1.00 73.62 118 THR A N 1
ATOM 961 C CA . THR A 1 118 ? -23.233 13.569 29.704 1.00 73.62 118 THR A CA 1
ATOM 962 C C . THR A 1 118 ? -23.749 12.259 30.292 1.00 73.62 118 THR A C 1
ATOM 964 O O . THR A 1 118 ? -22.981 11.500 30.875 1.00 73.62 118 THR A O 1
ATOM 967 N N . LEU A 1 119 ? -25.040 11.968 30.155 1.00 74.75 119 LEU A N 1
ATOM 968 C CA . LEU A 1 119 ? -25.660 10.761 30.686 1.00 74.75 119 LEU A CA 1
ATOM 969 C C . LEU A 1 119 ? -25.105 9.492 30.023 1.00 74.75 119 LEU A C 1
ATOM 971 O O . LEU A 1 119 ? -24.714 8.560 30.719 1.00 74.75 119 LEU A O 1
ATOM 975 N N . VAL A 1 120 ? -24.985 9.514 28.698 1.00 75.94 120 VAL A N 1
ATOM 976 C CA . VAL A 1 120 ? -24.400 8.434 27.895 1.00 75.94 120 VAL A CA 1
ATOM 977 C C . VAL A 1 120 ? -22.917 8.232 28.219 1.00 75.94 120 VAL A C 1
ATOM 979 O O . VAL A 1 120 ? -22.486 7.108 28.465 1.00 75.94 120 VAL A O 1
ATOM 982 N N . ASN A 1 121 ? -22.134 9.316 28.296 1.00 76.88 121 ASN A N 1
ATOM 983 C CA . ASN A 1 121 ? -20.698 9.227 28.586 1.00 76.88 121 ASN A CA 1
ATOM 984 C C . ASN A 1 121 ? -20.388 8.680 29.986 1.00 76.88 121 ASN A C 1
ATOM 986 O O . ASN A 1 121 ? -19.330 8.089 30.189 1.00 76.88 121 ASN A O 1
ATOM 990 N N . ASN A 1 122 ? -21.279 8.891 30.957 1.00 79.44 122 ASN A N 1
ATOM 991 C CA . ASN A 1 122 ? -21.071 8.417 32.325 1.00 79.44 122 ASN A CA 1
ATOM 992 C C . ASN A 1 122 ? -21.358 6.917 32.494 1.00 79.44 122 ASN A C 1
ATOM 994 O O . ASN A 1 122 ? -20.817 6.319 33.421 1.00 79.44 122 ASN A O 1
ATOM 998 N N . ASP A 1 123 ? -22.179 6.310 31.631 1.00 79.88 123 ASP A N 1
ATOM 999 C CA . ASP A 1 123 ? -22.503 4.879 31.705 1.00 79.88 123 ASP A CA 1
ATOM 1000 C C . ASP A 1 123 ? -22.493 4.195 30.321 1.00 79.88 123 ASP A C 1
ATOM 1002 O O . ASP A 1 123 ? -23.537 3.826 29.765 1.00 79.88 123 ASP A O 1
ATOM 1006 N N . PRO A 1 124 ? -21.293 3.982 29.747 1.00 79.31 124 PRO A N 1
ATOM 1007 C CA . PRO A 1 124 ? -21.152 3.313 28.456 1.00 79.31 124 PRO A CA 1
ATOM 1008 C C . PRO A 1 124 ? -21.512 1.818 28.514 1.00 79.31 124 PRO A C 1
ATOM 1010 O O . PRO A 1 124 ? -21.856 1.226 27.489 1.00 79.31 124 PRO A O 1
ATOM 1013 N N . ALA A 1 125 ? -21.455 1.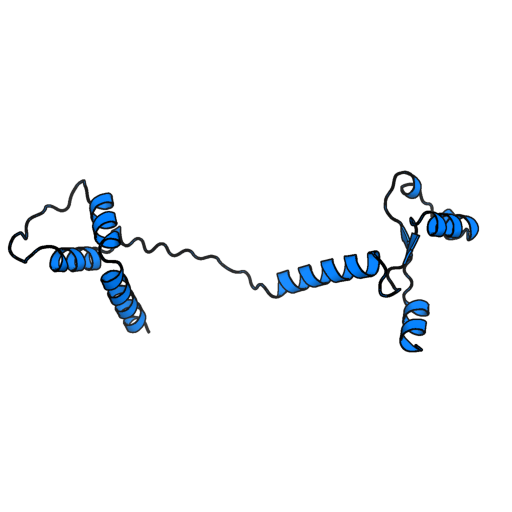191 29.694 1.00 82.00 125 ALA A N 1
ATOM 1014 C CA . ALA A 1 125 ? -21.732 -0.235 29.858 1.00 82.00 125 ALA A CA 1
ATOM 1015 C C . ALA A 1 125 ? -23.224 -0.540 29.675 1.00 82.00 125 ALA A C 1
ATOM 1017 O O . ALA A 1 125 ? -23.587 -1.450 28.925 1.00 82.00 125 ALA A O 1
ATOM 1018 N N . THR A 1 126 ? -24.096 0.256 30.297 1.00 82.12 126 THR A N 1
ATOM 1019 C CA . THR A 1 126 ? -25.546 0.131 30.113 1.00 82.12 126 THR A CA 1
ATOM 1020 C C . THR A 1 126 ? -25.957 0.433 28.675 1.00 82.12 126 THR A C 1
ATOM 1022 O O . THR A 1 126 ? -26.808 -0.271 28.122 1.00 82.12 126 THR A O 1
ATOM 1025 N N . CYS A 1 127 ? -25.319 1.425 28.040 1.00 79.44 127 CYS A N 1
ATOM 1026 C CA . CYS A 1 127 ? -25.535 1.714 26.624 1.00 79.44 127 CYS A CA 1
ATOM 1027 C C . CYS A 1 127 ? -25.258 0.462 25.783 1.00 79.44 127 CYS A C 1
ATOM 1029 O O . CYS A 1 127 ? -26.156 -0.010 25.084 1.00 79.44 127 CYS A O 1
ATOM 1031 N N . TYR A 1 128 ? -24.073 -0.145 25.925 1.00 82.62 128 TYR A N 1
ATOM 1032 C CA . TYR A 1 128 ? -23.696 -1.364 25.201 1.00 82.62 128 TYR A CA 1
ATOM 1033 C C . TYR A 1 128 ? -24.720 -2.502 25.364 1.00 82.62 128 TYR A C 1
ATOM 1035 O O . TYR A 1 128 ? -25.145 -3.091 24.370 1.00 82.62 128 TYR A O 1
ATOM 1043 N N . ILE A 1 129 ? -25.175 -2.773 26.592 1.00 84.12 129 ILE A N 1
ATOM 1044 C CA . ILE A 1 129 ? -26.161 -3.832 26.873 1.00 84.12 129 ILE A CA 1
ATOM 1045 C C . ILE A 1 129 ? -27.499 -3.545 26.177 1.00 84.12 129 ILE A C 1
ATOM 1047 O O . ILE A 1 129 ? -28.112 -4.443 25.594 1.00 84.12 129 ILE A O 1
ATOM 1051 N N . HIS A 1 130 ? -27.955 -2.291 26.211 1.00 83.19 130 HIS A N 1
ATOM 1052 C CA . HIS A 1 130 ? -29.182 -1.878 25.537 1.00 83.19 130 HIS A CA 1
ATOM 1053 C C . HIS A 1 130 ? -29.078 -2.061 24.014 1.00 83.19 130 HIS A C 1
ATOM 1055 O O . HIS A 1 130 ? -29.988 -2.614 23.393 1.00 83.19 130 HIS A O 1
ATOM 1061 N N . PHE A 1 131 ? -27.955 -1.659 23.410 1.00 79.88 131 PHE A N 1
ATOM 1062 C CA . PHE A 1 131 ? -27.692 -1.876 21.984 1.00 79.88 131 PHE A CA 1
ATOM 1063 C C . PHE A 1 131 ? -27.665 -3.361 21.620 1.00 79.88 131 PHE A C 1
ATOM 1065 O O . PHE A 1 131 ? -28.306 -3.766 20.651 1.00 79.88 131 PHE A O 1
ATOM 1072 N N . GLU A 1 132 ? -26.966 -4.182 22.403 1.00 83.50 132 GLU A N 1
ATOM 1073 C CA . GLU A 1 132 ? -26.887 -5.624 22.176 1.00 83.50 132 GLU A CA 1
ATOM 1074 C C . GLU A 1 132 ? -28.275 -6.277 22.216 1.00 83.50 132 GLU A C 1
ATOM 1076 O O . GLU A 1 132 ? -28.607 -7.093 21.353 1.00 83.50 132 GLU A O 1
ATOM 1081 N N . HIS A 1 133 ? -29.119 -5.876 23.170 1.00 83.50 133 HIS A N 1
ATOM 1082 C CA . HIS A 1 133 ? -30.495 -6.352 23.246 1.00 83.50 133 HIS A CA 1
ATOM 1083 C C . HIS A 1 133 ? -31.315 -5.960 22.007 1.00 83.50 133 HIS A C 1
ATOM 1085 O O . HIS A 1 133 ? -32.038 -6.795 21.462 1.00 83.50 133 HIS A O 1
ATOM 1091 N N . MET A 1 134 ? -31.189 -4.718 21.527 1.00 77.25 134 MET A N 1
ATOM 1092 C CA . MET A 1 134 ? -31.911 -4.270 20.331 1.00 77.25 134 MET A CA 1
ATOM 1093 C C . MET A 1 134 ? -31.474 -5.010 19.067 1.00 77.25 134 MET A C 1
ATOM 1095 O O . MET A 1 134 ? -32.324 -5.430 18.282 1.00 77.25 134 MET A O 1
ATOM 1099 N N . VAL A 1 135 ? -30.168 -5.216 18.885 1.00 78.19 135 VAL A N 1
ATOM 1100 C CA . VAL A 1 135 ? -29.630 -5.937 17.723 1.00 78.19 135 VAL A CA 1
ATOM 1101 C C . VAL A 1 135 ? -30.082 -7.395 17.736 1.00 78.19 135 VAL A C 1
ATOM 1103 O O . VAL A 1 135 ? -30.538 -7.899 16.713 1.00 78.19 135 VAL A O 1
ATOM 1106 N N . ARG A 1 136 ? -30.041 -8.062 18.896 1.00 75.31 136 ARG A N 1
ATOM 1107 C CA . ARG A 1 136 ? -30.515 -9.449 19.032 1.00 75.31 136 ARG A CA 1
ATOM 1108 C C . ARG A 1 136 ? -32.021 -9.606 18.820 1.00 75.31 136 ARG A C 1
ATOM 1110 O O . ARG A 1 136 ? -32.445 -10.683 18.435 1.00 75.31 136 ARG A O 1
ATOM 1117 N N . LYS A 1 137 ? -32.825 -8.569 19.078 1.00 68.56 137 LYS A N 1
ATOM 1118 C CA . LYS A 1 137 ? -34.283 -8.585 18.861 1.00 68.56 137 LYS A CA 1
ATOM 1119 C C . LYS A 1 137 ? -34.680 -8.314 17.402 1.00 68.56 137 LYS A C 1
ATOM 1121 O O . LYS A 1 137 ? -35.814 -8.586 17.024 1.00 68.56 137 LYS A O 1
ATOM 1126 N N . SER A 1 138 ? -33.777 -7.743 16.606 1.00 52.16 138 SER A N 1
ATOM 1127 C CA . SER A 1 138 ? -34.009 -7.416 15.193 1.00 52.16 138 SER A CA 1
ATOM 1128 C C . SER A 1 138 ? -33.643 -8.553 14.223 1.00 52.16 138 SER A C 1
ATOM 1130 O O . SER A 1 138 ? -33.862 -8.397 13.020 1.00 52.16 138 SER A O 1
ATOM 1132 N N . ILE A 1 139 ? -33.071 -9.648 14.730 1.00 43.44 139 ILE A N 1
ATOM 1133 C CA . ILE A 1 139 ? -32.734 -10.887 14.008 1.00 43.44 139 ILE A CA 1
ATOM 1134 C C . ILE A 1 139 ? -33.764 -11.947 14.394 1.00 43.44 139 ILE A C 1
ATOM 1136 O O . ILE A 1 139 ? -34.210 -12.678 13.484 1.00 43.44 139 ILE A O 1
#

Radius of gyration: 33.9 Å; chains: 1; bounding box: 66×46×80 Å